Protein 3B0Z (pdb70)

Sequence (125 aa):
DEFKESEGDPHVKGKIRQMQRAAAQRRMMEDVPKADVIVTNPTHYSVALQYDENKMSAPKVVAKGAGLIALRIREIGAEHRVPTLEAPPLARALYRHAEIGQQIPGQLYAAVAEVLAWVWQLKRW

Structure (mmCIF, N/CA/C/O backbone):
data_3B0Z
#
_entry.id   3B0Z
#
_cell.length_a   49.102
_cell.length_b   49.102
_cell.length_c   143.045
_cell.angle_alpha   90.00
_cell.angle_beta   90.00
_cell.angle_gamma   90.00
#
_symmetry.space_group_name_H-M   'P 42 21 2'
#
loop_
_entity.id
_entity.type
_entity.pdbx_description
1 polymer 'Flagellar biosynthetic protein flhB'
2 polymer 'Flagellar biosynthetic protein flhB'
3 non-polymer 'ZINC ION'
4 non-polymer 'SODIUM ION'
5 water water
#
loop_
_atom_site.group_PDB
_atom_site.id
_atom_site.type_symbol
_atom_site.label_atom_id
_atom_site.label_alt_id
_atom_site.label_comp_id
_atom_site.label_asym_id
_atom_site.label_entity_id
_atom_site.label_seq_id
_atom_site.pdbx_PDB_ins_code
_atom_site.Cartn_x
_atom_site.Cartn_y
_atom_site.Cartn_z
_atom_site.occupancy
_atom_site.B_iso_or_equiv
_atom_site.auth_seq_id
_atom_site.auth_comp_id
_atom_site.auth_asym_id
_atom_site.auth_atom_id
_atom_site.pdbx_PDB_model_num
ATOM 1 N N . ASP A 1 12 ? 27.875 -35.265 38.680 1.00 126.82 229 ASP A N 1
ATOM 2 C CA . ASP A 1 12 ? 29.207 -34.634 38.918 1.00 124.79 229 ASP A CA 1
ATOM 3 C C . ASP A 1 12 ? 29.101 -33.171 39.410 1.00 119.36 229 ASP A C 1
ATOM 4 O O . ASP A 1 12 ? 28.360 -32.351 38.841 1.00 116.58 229 ASP A O 1
ATOM 9 N N . GLU A 1 13 ? 29.855 -32.859 40.467 1.00 118.06 230 GLU A N 1
ATOM 10 C CA . GLU A 1 13 ? 30.042 -31.477 40.915 1.00 113.33 230 GLU A CA 1
ATOM 11 C C . GLU A 1 13 ? 30.914 -30.645 39.952 1.00 111.89 230 GLU A C 1
ATOM 12 O O . GLU A 1 13 ? 30.848 -29.407 39.980 1.00 107.73 230 GLU A O 1
ATOM 18 N N . PHE A 1 14 ? 31.708 -31.295 39.090 1.00 115.54 231 PHE A N 1
ATOM 19 C CA . PHE A 1 14 ? 32.438 -30.526 38.070 1.00 114.87 231 PHE A CA 1
ATOM 20 C C . PHE A 1 14 ? 31.508 -29.680 37.176 1.00 112.28 231 PHE A C 1
ATOM 21 O O . PHE A 1 14 ? 31.802 -28.513 36.923 1.00 108.63 231 PHE A O 1
ATOM 29 N N . LYS A 1 15 ? 30.392 -30.260 36.719 1.00 114.64 232 LYS A N 1
ATOM 30 C CA . LYS A 1 15 ? 29.409 -29.526 35.894 1.00 113.40 232 LYS A CA 1
ATOM 31 C C . LYS A 1 15 ? 28.763 -28.329 36.616 1.00 109.78 232 LYS A C 1
ATOM 32 O O . LYS A 1 15 ? 28.690 -27.238 36.031 1.00 106.97 232 LYS A O 1
ATOM 38 N N . GLU A 1 16 ? 28.319 -28.545 37.869 1.00 110.17 233 GLU A N 1
ATOM 39 C CA . GLU A 1 16 ? 27.728 -27.514 38.772 1.00 107.88 233 GLU A CA 1
ATOM 40 C C . GLU A 1 16 ? 28.644 -26.257 38.891 1.00 105.48 233 GLU A C 1
ATOM 41 O O . GLU A 1 16 ? 28.219 -25.115 38.623 1.00 102.95 233 GLU A O 1
ATOM 47 N N . SER A 1 17 ? 29.904 -26.477 39.264 1.00 106.99 234 SER A N 1
ATOM 48 C CA . SER A 1 17 ? 30.927 -25.410 39.277 1.00 105.74 234 SER A CA 1
ATOM 49 C C . SER A 1 17 ? 31.209 -24.778 37.892 1.00 104.81 234 SER A C 1
ATOM 50 O O . SER A 1 17 ? 31.381 -23.555 37.782 1.00 101.95 234 SER A O 1
ATOM 53 N N . GLU A 1 18 ? 31.268 -25.619 36.854 1.00 107.81 235 GLU A N 1
ATOM 54 C CA . GLU A 1 18 ? 31.417 -25.170 35.463 1.00 108.22 235 GLU A CA 1
ATOM 55 C C . GLU A 1 18 ? 30.256 -24.280 34.992 1.00 106.20 235 GLU A C 1
ATOM 56 O O . GLU A 1 18 ? 30.470 -23.288 34.274 1.00 104.63 235 GLU A O 1
ATOM 62 N N . GLY A 1 19 ? 29.042 -24.648 35.391 1.00 107.02 236 GLY A N 1
ATOM 63 C CA . GLY A 1 19 ? 27.834 -23.937 34.986 1.00 106.42 236 GLY A CA 1
ATOM 64 C C . GLY A 1 19 ? 27.499 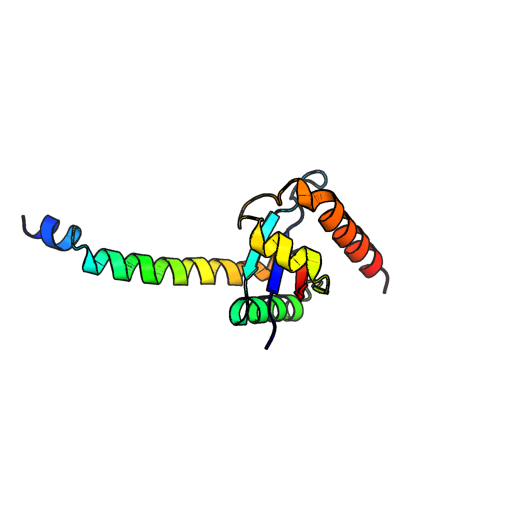-22.648 35.728 1.00 103.70 236 GLY A C 1
ATOM 65 O O . GLY A 1 19 ? 26.589 -21.924 35.303 1.00 103.77 236 GLY A O 1
ATOM 66 N N . ASP A 1 20 ? 28.250 -22.327 36.771 1.00 101.92 237 ASP A N 1
ATOM 67 C CA . ASP A 1 20 ? 27.848 -21.277 37.687 1.00 99.71 237 ASP A CA 1
ATOM 68 C C . ASP A 1 20 ? 27.591 -19.979 36.969 1.00 97.85 237 ASP A C 1
ATOM 69 O O . ASP A 1 20 ? 28.482 -19.365 36.438 1.00 96.20 237 ASP A O 1
ATOM 74 N N . PRO A 1 21 ? 26.371 -19.498 37.061 1.00 98.36 238 PRO A N 1
ATOM 75 C CA . PRO A 1 21 ? 26.005 -18.291 36.302 1.00 97.37 238 PRO A CA 1
ATOM 76 C C . PRO A 1 21 ? 26.770 -17.089 36.824 1.00 95.56 238 PRO A C 1
ATOM 77 O O . PRO A 1 21 ? 27.059 -16.151 36.067 1.00 94.08 238 PRO A O 1
ATOM 81 N N . HIS A 1 22 ? 27.107 -17.159 38.113 1.00 95.73 239 HIS A N 1
ATOM 82 C CA . HIS A 1 22 ? 27.737 -16.080 38.841 1.00 94.66 239 HIS A CA 1
ATOM 83 C C . HIS A 1 22 ? 29.197 -15.969 38.443 1.00 94.02 239 HIS A C 1
ATOM 84 O O . HIS A 1 22 ? 29.693 -14.848 38.254 1.00 92.44 239 HIS A O 1
ATOM 91 N N . VAL A 1 23 ? 29.883 -17.118 38.341 1.00 95.48 240 VAL A N 1
ATOM 92 C CA . VAL A 1 23 ? 31.295 -17.147 37.901 1.00 95.69 240 VAL A CA 1
ATOM 93 C C . VAL A 1 23 ? 31.353 -16.716 36.453 1.00 94.75 240 VAL A C 1
ATOM 94 O O . VAL A 1 23 ? 32.265 -15.997 36.060 1.00 93.78 240 VAL A O 1
ATOM 98 N N . LYS A 1 24 ? 30.350 -17.120 35.685 1.00 95.77 241 LYS A N 1
ATOM 99 C CA . LYS A 1 24 ? 30.271 -16.751 34.282 1.00 96.26 241 LYS A CA 1
ATOM 100 C C . 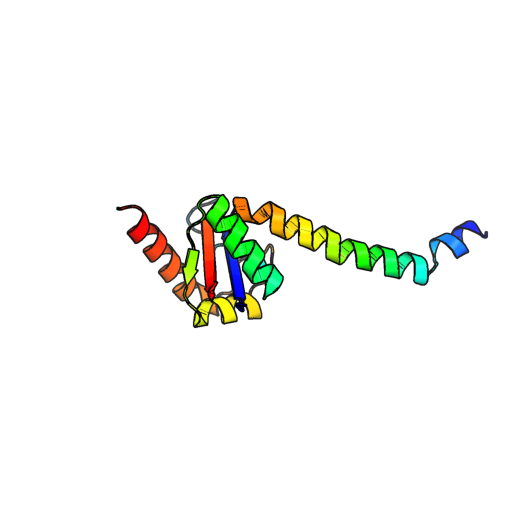LYS A 1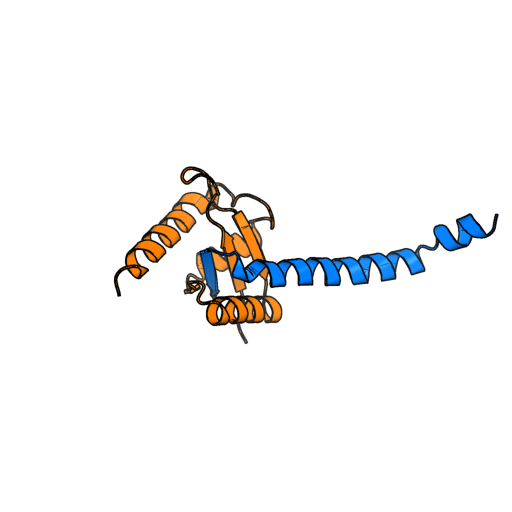 24 ? 30.021 -15.237 34.016 1.00 95.39 241 LYS A C 1
ATOM 101 O O . LYS A 1 24 ? 30.636 -14.637 33.103 1.00 93.97 241 LYS A O 1
ATOM 107 N N . GLY A 1 25 ? 29.187 -14.618 34.857 1.00 96.07 242 GLY A N 1
ATOM 108 C CA . GLY A 1 25 ? 28.926 -13.155 34.812 1.00 95.79 242 GLY A CA 1
ATOM 109 C C . GLY A 1 25 ? 30.081 -12.214 35.172 1.00 94.68 242 GLY A C 1
ATOM 110 O O . GL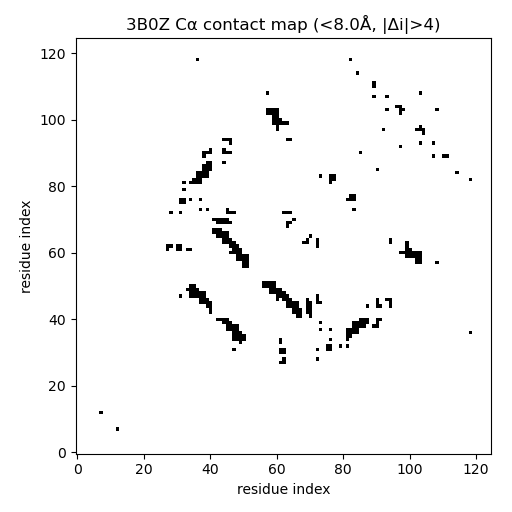Y A 1 25 ? 30.203 -11.142 34.574 1.00 93.86 242 GLY A O 1
ATOM 111 N N . LYS A 1 26 ? 30.889 -12.585 36.173 1.00 94.94 243 LYS A N 1
ATOM 112 C CA . LYS A 1 26 ? 32.128 -11.866 36.469 1.00 94.76 243 LYS A CA 1
ATOM 113 C C . LYS A 1 26 ? 33.017 -12.042 35.256 1.00 93.13 243 LYS A C 1
ATOM 114 O O . LYS A 1 26 ? 33.567 -11.076 34.760 1.00 91.14 243 LYS A O 1
ATOM 120 N N . ILE A 1 27 ? 33.105 -13.284 34.775 1.00 94.05 244 ILE A N 1
ATOM 121 C CA . ILE A 1 27 ? 34.029 -13.638 33.713 1.00 94.43 244 ILE A CA 1
ATOM 122 C C . ILE A 1 27 ? 33.818 -12.787 32.461 1.00 94.10 244 ILE A C 1
ATOM 123 O O . ILE A 1 27 ? 34.797 -12.237 31.937 1.00 93.77 244 ILE A O 1
ATOM 128 N N . ARG A 1 28 ? 32.567 -12.646 32.008 1.00 94.99 245 ARG A N 1
ATOM 129 C CA . ARG A 1 28 ? 32.282 -11.798 30.840 1.00 95.06 245 ARG A CA 1
ATOM 130 C C . ARG A 1 28 ? 32.217 -10.258 31.149 1.00 94.24 245 ARG A C 1
ATOM 131 O O . ARG A 1 28 ? 32.379 -9.451 30.210 1.00 93.52 245 ARG A O 1
ATOM 139 N N . GLN A 1 29 ? 32.020 -9.866 32.430 1.00 94.32 246 GLN A N 1
ATOM 140 C CA . GLN A 1 29 ? 32.313 -8.480 32.929 1.00 94.10 246 GLN A CA 1
ATOM 141 C C . GLN A 1 29 ? 33.780 -8.034 32.627 1.00 93.47 246 GLN A C 1
ATOM 142 O O . GLN A 1 29 ? 34.040 -6.967 32.026 1.00 92.70 246 GLN A O 1
ATOM 148 N N . MET A 1 30 ? 34.717 -8.868 33.085 1.00 93.46 247 MET A N 1
ATOM 149 C CA . MET A 1 30 ? 36.140 -8.748 32.791 1.00 93.16 247 MET A CA 1
ATOM 150 C C . MET A 1 30 ? 36.492 -8.822 31.291 1.00 91.91 247 MET A C 1
ATOM 151 O O . MET A 1 30 ? 37.543 -8.331 30.897 1.00 91.10 247 MET A O 1
ATOM 156 N N . GLN A 1 31 ? 35.641 -9.461 30.477 1.00 91.67 248 GLN A N 1
ATOM 157 C CA . GLN A 1 31 ? 35.876 -9.522 29.017 1.00 91.26 248 GLN A CA 1
ATOM 158 C C . GLN A 1 31 ? 35.558 -8.195 28.349 1.00 88.43 248 GLN A C 1
ATOM 159 O O . GLN A 1 31 ? 36.409 -7.651 27.661 1.00 88.10 248 GLN A O 1
ATOM 165 N N . ARG A 1 32 ? 34.360 -7.661 28.573 1.00 86.88 249 ARG A N 1
ATOM 166 C CA . ARG A 1 32 ? 34.058 -6.281 28.154 1.00 84.41 249 ARG A CA 1
ATOM 167 C C . ARG A 1 32 ? 35.268 -5.345 28.463 1.00 80.77 249 ARG A C 1
ATOM 168 O O . ARG A 1 32 ? 35.662 -4.521 27.627 1.00 79.81 249 ARG A O 1
ATOM 176 N N . ALA A 1 33 ? 35.836 -5.469 29.653 1.00 77.86 250 ALA A N 1
ATOM 177 C CA . ALA A 1 33 ? 36.931 -4.582 30.066 1.00 75.15 250 ALA A CA 1
ATOM 178 C C . ALA A 1 33 ? 38.177 -4.900 29.254 1.00 73.11 250 ALA A C 1
ATOM 179 O O . ALA A 1 33 ? 38.846 -4.010 28.773 1.00 71.21 250 ALA A O 1
ATOM 181 N N . ALA A 1 34 ? 38.419 -6.191 29.073 1.00 72.65 251 ALA A N 1
ATOM 182 C CA . ALA A 1 34 ? 39.556 -6.680 28.352 1.00 72.71 251 ALA A CA 1
ATOM 183 C C . ALA A 1 34 ? 39.473 -6.368 26.876 1.00 71.82 251 ALA A C 1
ATOM 184 O O . ALA A 1 34 ? 40.505 -6.027 26.269 1.00 72.84 251 ALA A O 1
ATOM 186 N N . ALA A 1 35 ? 38.297 -6.488 26.270 1.00 70.11 252 ALA A N 1
ATOM 187 C CA . ALA A 1 35 ? 38.215 -6.223 24.825 1.00 69.33 252 ALA A CA 1
ATOM 188 C C . ALA A 1 35 ? 38.243 -4.712 24.642 1.00 67.56 252 ALA A C 1
ATOM 189 O O . ALA A 1 35 ? 38.723 -4.203 23.630 1.00 66.17 252 ALA A O 1
ATOM 191 N N . GLN A 1 36 ? 37.806 -3.987 25.659 1.00 65.92 253 GLN A N 1
ATOM 192 C CA . GLN A 1 36 ? 37.875 -2.575 25.522 1.00 65.66 253 GLN A CA 1
ATOM 193 C C . GLN A 1 36 ? 39.338 -2.121 25.471 1.00 66.15 253 GLN A C 1
ATOM 194 O O . GLN A 1 36 ? 39.700 -1.141 24.760 1.00 65.94 253 GLN A O 1
ATOM 200 N N . ARG A 1 37 ? 40.174 -2.816 26.258 1.00 65.22 254 ARG A N 1
ATOM 201 C CA . ARG A 1 37 ? 41.536 -2.427 26.409 1.00 64.66 254 ARG A CA 1
ATOM 202 C C . ARG A 1 37 ? 42.271 -2.764 25.119 1.00 62.57 254 ARG A C 1
ATOM 203 O O . ARG A 1 37 ? 43.083 -1.972 24.665 1.00 62.01 254 ARG A O 1
ATOM 211 N N . ARG A 1 38 ? 41.962 -3.925 24.552 1.00 61.10 255 ARG A N 1
ATOM 212 C CA . ARG A 1 38 ? 42.412 -4.301 23.240 1.00 61.25 255 ARG A CA 1
ATOM 213 C C . ARG A 1 38 ? 42.023 -3.233 22.204 1.00 59.05 255 ARG A C 1
ATOM 214 O O . ARG A 1 38 ? 42.802 -2.946 21.307 1.00 58.87 255 ARG A O 1
ATOM 222 N N . MET A 1 39 ? 40.845 -2.615 22.341 1.00 56.47 256 MET A N 1
ATOM 223 C CA . MET A 1 39 ? 40.479 -1.498 21.487 1.00 54.54 256 MET A CA 1
ATOM 224 C C . MET A 1 39 ? 41.433 -0.309 21.582 1.00 54.47 256 MET A C 1
ATOM 225 O O . MET A 1 39 ? 41.819 0.261 20.543 1.00 54.34 256 MET A O 1
ATOM 230 N N . MET A 1 40 ? 41.776 0.087 22.803 1.00 52.62 257 MET A N 1
ATOM 231 C CA . MET A 1 40 ? 42.567 1.247 23.029 1.00 53.40 257 MET A CA 1
ATOM 232 C C . MET A 1 40 ? 44.018 1.016 22.507 1.00 53.39 257 MET A C 1
ATOM 233 O O . MET A 1 40 ? 44.662 1.960 22.043 1.00 52.28 257 MET A O 1
ATOM 238 N N . GLU A 1 41 ? 44.541 -0.209 22.685 1.00 52.70 258 GLU A N 1
ATOM 239 C CA . GLU A 1 41 ? 45.859 -0.593 22.204 1.00 53.00 258 GLU A CA 1
ATOM 240 C C . GLU A 1 41 ? 45.889 -0.657 20.673 1.00 52.32 258 GLU A C 1
ATOM 241 O O . GLU A 1 41 ? 46.930 -0.610 20.114 1.00 55.19 258 GLU A O 1
ATOM 247 N N . ASP A 1 42 ? 44.752 -0.682 20.008 1.00 51.02 259 ASP A N 1
ATOM 248 C CA . ASP A 1 42 ? 44.795 -0.567 18.570 1.00 50.71 259 ASP A CA 1
ATOM 249 C C . ASP A 1 42 ? 44.781 0.886 18.068 1.00 48.94 259 ASP A C 1
ATOM 250 O O . ASP A 1 42 ? 45.042 1.117 16.911 1.00 49.91 259 ASP A O 1
ATOM 255 N N . VAL A 1 43 ? 44.501 1.867 18.919 1.00 47.08 260 VAL A N 1
ATOM 256 C CA . VAL A 1 43 ? 44.515 3.264 18.459 1.00 46.17 260 VAL A CA 1
ATOM 257 C C . VAL A 1 43 ? 45.768 3.648 17.669 1.00 47.44 260 VAL A C 1
ATOM 258 O O . VAL A 1 43 ? 45.673 4.370 16.679 1.00 47.65 260 VAL A O 1
ATOM 262 N N . PRO A 1 44 ? 46.972 3.186 18.081 1.00 48.41 261 PRO A N 1
ATOM 263 C CA . PRO A 1 44 ? 48.140 3.626 17.280 1.00 49.88 261 PRO A CA 1
ATOM 264 C C . PRO A 1 44 ? 48.086 3.183 15.818 1.00 51.72 261 PRO A C 1
ATOM 265 O O . PRO A 1 44 ? 48.902 3.608 15.003 1.00 54.00 261 PRO A O 1
ATOM 269 N N . LYS A 1 45 ? 47.150 2.308 15.475 1.00 51.48 262 LYS A N 1
ATOM 270 C CA . LYS A 1 45 ? 47.117 1.763 14.123 1.00 51.74 262 LYS A CA 1
ATOM 271 C C . LYS A 1 45 ? 46.283 2.669 13.286 1.00 50.00 262 LYS A C 1
ATOM 272 O O . LYS A 1 45 ? 46.184 2.495 12.081 1.00 49.11 262 LYS A O 1
ATOM 278 N N . ALA A 1 46 ? 45.637 3.624 13.931 1.00 48.64 263 ALA A N 1
ATOM 279 C CA . ALA A 1 46 ? 44.670 4.438 13.209 1.00 49.24 263 ALA A CA 1
ATOM 280 C C . ALA A 1 46 ? 45.408 5.394 12.248 1.00 49.37 263 ALA A C 1
ATOM 281 O O . ALA A 1 46 ? 46.545 5.701 12.465 1.00 49.83 263 ALA A O 1
ATOM 283 N N . ASP A 1 47 ? 44.730 5.880 11.219 1.00 51.06 264 ASP A N 1
ATOM 284 C CA . ASP A 1 47 ? 45.239 6.949 10.380 1.00 51.99 264 ASP A CA 1
ATOM 285 C C . ASP A 1 47 ? 44.609 8.314 10.676 1.00 52.51 264 ASP A C 1
ATOM 286 O O . ASP A 1 47 ? 45.148 9.333 10.287 1.00 52.76 264 ASP A O 1
ATOM 291 N N . VAL A 1 48 ? 43.416 8.351 11.265 1.00 52.96 265 VAL A N 1
ATOM 292 C CA . VAL A 1 48 ? 42.867 9.635 11.645 1.00 53.17 265 VAL A CA 1
ATOM 293 C C . VAL A 1 48 ? 41.890 9.428 12.809 1.00 54.16 265 VAL A C 1
ATOM 294 O O . VAL A 1 48 ? 41.250 8.370 12.921 1.00 55.29 265 VAL A O 1
ATOM 298 N N . ILE A 1 49 ? 41.835 10.417 13.696 1.00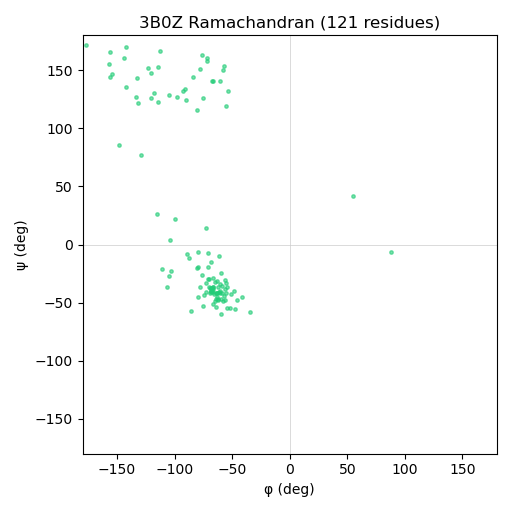 54.18 266 ILE A N 1
ATOM 299 C CA . ILE A 1 49 ? 40.931 10.424 14.807 1.00 54.63 266 ILE A CA 1
ATOM 300 C C . ILE A 1 49 ? 39.940 11.575 14.599 1.00 57.63 266 ILE A C 1
ATOM 301 O O . ILE A 1 49 ? 40.384 12.740 14.397 1.00 59.23 266 ILE A O 1
ATOM 306 N N . VAL A 1 50 ? 38.641 11.232 14.570 1.00 57.98 267 VAL A N 1
ATOM 307 C CA . VAL A 1 50 ? 37.562 12.179 14.465 1.00 61.13 267 VAL A CA 1
ATOM 308 C C . VAL A 1 50 ? 36.942 12.494 15.834 1.00 63.96 267 VAL A C 1
ATOM 309 O O . VAL A 1 50 ? 36.573 11.591 16.600 1.00 63.07 267 VAL A O 1
ATOM 313 N N . THR A 1 51 ? 36.859 13.780 16.161 1.00 68.01 268 THR A N 1
ATOM 314 C CA . THR A 1 51 ? 36.435 14.198 17.499 1.00 72.64 268 THR A CA 1
ATOM 315 C C . THR A 1 51 ? 35.551 15.422 17.609 1.00 77.74 268 THR A C 1
ATOM 316 O O . THR A 1 51 ? 35.317 16.185 16.628 1.00 79.25 268 THR A O 1
ATOM 320 N N . ASN A 1 52 ? 35.090 15.518 18.865 1.00 80.83 269 ASN A N 1
ATOM 321 C CA . ASN A 1 52 ? 34.524 16.650 19.632 1.00 86.46 269 ASN A CA 1
ATOM 322 C C . ASN A 1 52 ? 33.041 16.516 19.830 1.00 90.28 269 ASN A C 1
ATOM 323 O O . ASN A 1 52 ? 32.551 16.014 20.873 1.00 91.52 269 ASN A O 1
ATOM 329 N N . PRO B 2 1 ? 34.524 17.487 30.739 1.00 110.92 270 PRO B N 1
ATOM 330 C CA . PRO B 2 1 ? 35.680 16.983 30.036 1.00 105.60 270 PRO B CA 1
ATOM 331 C C . PRO B 2 1 ? 35.383 17.164 28.577 1.00 103.35 270 PRO B C 1
ATOM 332 O O . PRO B 2 1 ? 35.262 18.301 28.163 1.00 105.51 270 PRO B O 1
ATOM 336 N N . THR B 2 2 ? 35.281 16.089 27.807 1.00 98.46 271 THR B N 1
ATOM 337 C CA . THR B 2 2 ? 34.846 16.201 26.423 1.00 96.44 271 THR B CA 1
ATOM 338 C C . THR B 2 2 ? 34.260 14.899 25.887 1.00 93.46 271 THR B C 1
ATOM 339 O O . THR B 2 2 ? 34.559 13.834 26.376 1.00 92.31 271 THR B O 1
ATOM 343 N N . HIS B 2 3 ? 33.407 15.004 24.885 1.00 92.40 272 HIS B N 1
ATOM 344 C CA . HIS B 2 3 ? 32.441 13.973 24.549 1.00 90.52 272 HIS B CA 1
ATOM 345 C C . HIS B 2 3 ? 32.728 12.772 23.650 1.00 84.55 272 HIS B C 1
ATOM 346 O O . HIS B 2 3 ? 32.484 11.648 24.044 1.00 83.27 272 HIS B O 1
ATOM 353 N N . TYR B 2 4 ? 33.153 12.993 22.417 1.00 80.61 273 TYR B N 1
ATOM 354 C CA . TYR B 2 4 ? 33.238 11.840 21.473 1.00 77.03 273 TYR B CA 1
ATOM 355 C C . TYR B 2 4 ? 34.535 11.709 20.676 1.00 72.89 273 TYR B C 1
ATOM 356 O O . TYR B 2 4 ? 35.100 12.713 20.240 1.00 73.41 273 TYR B O 1
ATOM 365 N N . SER B 2 5 ? 34.992 10.473 20.456 1.00 69.67 274 SER B N 1
ATOM 366 C CA . SER B 2 5 ? 36.171 10.223 19.605 1.00 65.36 274 SER B CA 1
ATOM 367 C C . SER B 2 5 ? 36.049 8.973 18.754 1.00 62.79 274 SER B C 1
ATOM 368 O O . SER B 2 5 ? 35.622 7.925 19.246 1.00 62.49 274 SER B O 1
ATOM 371 N N . VAL B 2 6 ? 36.424 9.082 17.474 1.00 59.66 275 VAL B N 1
ATOM 372 C CA . VAL B 2 6 ? 36.426 7.911 16.634 1.00 56.51 275 VAL B CA 1
ATOM 373 C C . VAL B 2 6 ? 37.685 7.785 15.830 1.00 53.52 275 VAL B C 1
ATOM 374 O O . VAL B 2 6 ? 38.034 8.680 15.090 1.00 52.36 275 VAL B O 1
ATOM 378 N N . ALA B 2 7 ? 38.315 6.624 15.942 1.00 51.69 276 ALA B N 1
ATOM 379 C CA . ALA B 2 7 ? 39.601 6.345 15.268 1.00 49.15 276 ALA B CA 1
ATOM 380 C C . ALA B 2 7 ? 39.341 5.437 14.084 1.00 47.83 276 ALA B C 1
ATOM 381 O O . ALA B 2 7 ? 38.713 4.372 14.266 1.00 47.64 276 ALA B O 1
ATOM 383 N N . LEU B 2 8 ? 39.843 5.835 12.912 1.00 46.16 277 LEU B N 1
ATOM 384 C CA . LEU B 2 8 ? 39.630 5.108 11.673 1.00 47.48 277 LEU B CA 1
ATOM 385 C C . LEU B 2 8 ? 40.922 4.690 11.073 1.00 48.82 277 LEU B C 1
ATOM 386 O O . LEU B 2 8 ? 41.947 5.413 11.166 1.00 49.85 277 LEU B O 1
ATOM 391 N N . GLN B 2 9 ? 40.871 3.553 10.408 1.00 50.13 278 GLN B N 1
ATOM 392 C CA . GLN B 2 9 ? 41.992 3.025 9.674 1.00 52.25 278 GLN B CA 1
ATOM 393 C C . GLN B 2 9 ? 41.564 2.877 8.202 1.00 55.01 278 GLN B C 1
ATOM 394 O O . GLN B 2 9 ? 40.527 2.271 7.910 1.00 54.48 278 GLN B O 1
ATOM 400 N N . TYR B 2 10 ? 42.340 3.466 7.281 1.00 58.50 279 TYR B N 1
ATOM 401 C CA . TYR B 2 10 ? 41.972 3.523 5.843 1.00 61.87 279 TYR B CA 1
ATOM 402 C C . TYR B 2 10 ? 42.296 2.177 5.304 1.00 64.84 279 TYR B C 1
ATOM 403 O O . TYR B 2 10 ? 43.146 1.500 5.882 1.00 66.01 279 TYR B O 1
ATOM 412 N N . ASP B 2 11 ? 41.581 1.724 4.277 1.00 68.75 280 ASP B N 1
ATOM 413 C CA . ASP B 2 11 ? 41.741 0.305 3.919 1.00 72.84 280 ASP B CA 1
ATOM 414 C C . ASP B 2 11 ? 43.133 -0.092 3.357 1.00 74.99 280 ASP B C 1
ATOM 415 O O . ASP B 2 11 ? 43.762 0.654 2.629 1.00 74.58 280 ASP B O 1
ATOM 420 N N . GLU B 2 12 ? 43.572 -1.271 3.793 1.00 78.05 281 GLU B N 1
ATOM 421 C CA . GLU B 2 12 ? 44.715 -2.011 3.256 1.00 82.97 281 GLU B CA 1
ATOM 422 C C . GLU B 2 12 ? 44.894 -1.843 1.699 1.00 85.51 281 GLU B C 1
ATOM 423 O O . GLU B 2 12 ? 45.929 -1.344 1.247 1.00 86.59 281 GLU B O 1
ATOM 429 N N . ASN B 2 13 ? 43.895 -2.183 0.880 1.00 86.63 282 ASN B N 1
ATOM 430 C CA . ASN B 2 13 ? 43.923 -1.662 -0.482 1.00 88.55 282 ASN B CA 1
ATOM 431 C C . ASN B 2 13 ? 43.327 -0.271 -0.466 1.00 85.45 282 ASN B C 1
ATOM 432 O O . ASN B 2 13 ? 42.379 0.023 0.286 1.00 84.09 282 ASN B O 1
ATOM 437 N N . LYS B 2 14 ? 43.894 0.586 -1.306 1.00 85.53 283 LYS B N 1
ATOM 438 C CA . LYS B 2 14 ? 43.589 2.020 -1.310 1.00 81.71 283 LYS B CA 1
ATOM 439 C C . LYS B 2 14 ? 42.181 2.369 -1.834 1.00 80.34 283 LYS B C 1
ATOM 440 O O . LYS B 2 14 ? 41.748 3.509 -1.711 1.00 80.16 283 LYS B O 1
ATOM 446 N N . MET B 2 15 ? 41.440 1.400 -2.360 1.00 79.46 284 MET B N 1
ATOM 447 C CA . MET B 2 15 ? 40.185 1.764 -2.949 1.00 77.99 284 MET B CA 1
ATOM 448 C C . MET B 2 15 ? 38.959 1.169 -2.222 1.00 76.33 284 MET B C 1
ATOM 449 O O . MET B 2 15 ? 37.897 1.006 -2.832 1.00 78.17 284 MET B O 1
ATOM 454 N N . SER B 2 16 ? 39.080 0.867 -0.918 1.00 72.76 285 SER B N 1
ATOM 455 C CA . SER B 2 16 ? 37.896 0.428 -0.093 1.00 69.96 285 SER B CA 1
ATOM 456 C C . SER B 2 16 ? 37.645 1.308 1.142 1.00 64.68 285 SER B C 1
ATOM 457 O O . SER B 2 16 ? 38.578 1.884 1.700 1.00 61.94 285 SER B O 1
ATOM 460 N N . ALA B 2 17 ? 36.394 1.393 1.589 1.00 62.50 286 ALA B N 1
ATOM 461 C CA . ALA B 2 17 ? 36.059 2.308 2.698 1.00 58.80 286 ALA B CA 1
ATOM 462 C C . ALA B 2 17 ? 36.869 2.042 4.024 1.00 56.13 286 ALA B C 1
ATOM 463 O O . ALA B 2 17 ? 37.369 0.941 4.265 1.00 56.57 286 ALA B O 1
ATOM 465 N N . PRO B 2 18 ? 37.111 3.077 4.825 1.00 53.70 287 PRO B N 1
ATOM 466 C CA . PRO B 2 18 ? 37.936 2.835 6.013 1.00 52.16 287 PRO B CA 1
ATOM 467 C C . PRO B 2 18 ? 37.174 2.118 7.105 1.00 52.98 287 PRO B C 1
ATOM 468 O O . PRO B 2 18 ? 35.963 2.119 7.055 1.00 54.57 287 PRO B O 1
ATOM 472 N N . LYS B 2 19 ? 37.865 1.538 8.087 1.00 52.28 288 LYS B N 1
ATOM 473 C CA . LYS B 2 19 ? 37.217 0.931 9.227 1.00 53.66 288 LYS B CA 1
ATOM 474 C C . LYS B 2 19 ? 37.497 1.620 10.528 1.00 52.25 288 LYS B C 1
ATOM 475 O O . LYS B 2 19 ? 38.513 2.246 10.696 1.00 51.31 288 LYS B O 1
ATOM 481 N N . VAL B 2 20 ? 36.555 1.509 11.461 1.00 54.39 289 VAL B N 1
ATOM 482 C CA . VAL B 2 20 ? 36.739 1.908 12.893 1.00 53.10 289 VAL B CA 1
ATOM 483 C C . VAL B 2 20 ? 37.576 0.898 13.628 1.00 53.59 289 VAL B C 1
ATOM 484 O O . VAL B 2 20 ? 37.238 -0.280 13.648 1.00 54.95 289 VAL B O 1
ATOM 488 N N . VAL B 2 21 ? 38.651 1.370 14.263 1.00 53.02 290 VAL B N 1
ATOM 489 C CA . VAL B 2 21 ? 39.538 0.540 15.044 1.00 52.51 290 VAL B CA 1
ATOM 490 C C . VAL B 2 21 ? 39.222 0.836 16.506 1.00 53.00 290 VAL B C 1
ATOM 491 O O . VAL B 2 21 ? 39.385 -0.027 17.427 1.00 53.15 290 VAL B O 1
ATOM 495 N N . ALA B 2 22 ? 38.727 2.050 16.732 1.00 52.90 291 ALA B N 1
ATOM 496 C CA . ALA B 2 22 ? 38.312 2.471 18.100 1.00 55.20 291 ALA B CA 1
ATOM 497 C C . ALA B 2 22 ? 37.280 3.610 18.065 1.00 56.29 291 ALA B C 1
ATOM 498 O O . ALA B 2 22 ? 37.349 4.496 17.184 1.00 56.17 291 ALA B O 1
ATOM 500 N N . LYS B 2 23 ? 36.340 3.571 19.006 1.00 58.61 292 LYS B N 1
ATOM 501 C CA . LYS B 2 23 ? 35.458 4.704 19.324 1.00 60.43 292 LYS B CA 1
ATOM 502 C C . LYS B 2 23 ? 35.149 4.775 20.825 1.00 64.18 292 LYS B C 1
ATOM 503 O O . LYS B 2 23 ? 35.313 3.763 21.530 1.00 65.67 292 LYS B O 1
ATOM 509 N N . GLY B 2 24 ? 34.713 5.955 21.302 1.00 65.51 293 GLY B N 1
ATOM 510 C CA . GLY B 2 24 ? 34.311 6.140 22.688 1.00 68.57 293 GLY B CA 1
ATOM 511 C C . GLY B 2 24 ? 33.761 7.514 23.084 1.00 71.37 293 GLY B C 1
ATOM 512 O O . GLY B 2 24 ? 33.850 8.505 22.339 1.00 69.24 293 GLY B O 1
ATOM 513 N N . ALA B 2 25 ? 33.251 7.579 24.302 1.00 75.60 294 ALA B N 1
ATOM 514 C CA . ALA B 2 25 ? 33.118 8.814 25.029 1.00 79.06 294 ALA B CA 1
ATOM 515 C C . ALA B 2 25 ? 33.103 8.320 26.402 1.00 82.70 294 ALA B C 1
ATOM 516 O O . ALA B 2 25 ? 32.862 7.160 26.588 1.00 84.28 294 ALA B O 1
ATOM 518 N N . GLY B 2 26 ? 33.276 9.187 27.380 1.00 86.23 295 GLY B N 1
ATOM 519 C CA . GLY B 2 26 ? 33.888 10.483 27.182 1.00 85.59 295 GLY B CA 1
ATOM 520 C C . GLY B 2 26 ? 35.272 10.418 27.797 1.00 84.42 295 GLY B C 1
ATOM 521 O O . GLY B 2 26 ? 36.193 10.977 27.274 1.00 82.23 295 GLY B O 1
ATOM 522 N N . LEU B 2 27 ? 35.418 9.722 28.904 1.00 85.62 296 LEU B N 1
ATOM 523 C CA . LEU B 2 27 ? 36.766 9.354 29.380 1.00 84.20 296 LEU B CA 1
ATOM 524 C C . LEU B 2 27 ? 37.493 8.544 28.310 1.00 79.30 296 LEU B C 1
ATOM 525 O O . LEU B 2 27 ? 38.652 8.828 27.975 1.00 77.58 296 LEU B O 1
ATOM 530 N N . ILE B 2 28 ? 36.807 7.541 27.779 1.00 76.66 297 ILE B N 1
ATOM 531 C CA . ILE B 2 28 ? 37.348 6.729 26.718 1.00 72.29 297 ILE B CA 1
ATOM 532 C C . ILE B 2 28 ? 37.650 7.600 25.520 1.00 69.17 297 ILE B C 1
ATOM 533 O O . ILE B 2 28 ? 38.715 7.434 24.889 1.00 67.66 297 ILE B O 1
ATOM 538 N N . ALA B 2 29 ? 36.742 8.538 25.213 1.00 68.57 298 ALA B N 1
ATOM 539 C CA . ALA B 2 29 ? 36.900 9.409 24.048 1.00 65.99 298 ALA B CA 1
ATOM 540 C C . ALA B 2 29 ? 38.145 10.253 24.220 1.00 65.73 298 ALA B C 1
ATOM 541 O O . ALA B 2 29 ? 38.840 10.574 23.253 1.00 64.43 298 ALA B O 1
ATOM 543 N N . LEU B 2 30 ? 38.431 10.561 25.466 1.00 67.26 299 LEU B N 1
ATOM 544 C CA . LEU B 2 30 ? 39.501 11.458 25.829 1.00 69.03 299 LEU B CA 1
ATOM 545 C C . LEU B 2 30 ? 40.823 10.735 25.740 1.00 67.11 299 LEU B C 1
ATOM 546 O O . LEU B 2 30 ? 41.842 11.315 25.384 1.00 66.16 299 LEU B O 1
ATOM 551 N N . ARG B 2 31 ? 40.771 9.466 26.108 1.00 66.85 300 ARG B N 1
ATOM 552 C CA . ARG B 2 31 ? 41.911 8.642 26.246 1.00 67.56 300 ARG B CA 1
ATOM 553 C C . ARG B 2 31 ? 42.314 8.150 24.816 1.00 64.61 300 ARG B C 1
ATOM 554 O O . ARG B 2 31 ? 43.447 7.834 24.557 1.00 64.95 300 ARG B O 1
ATOM 562 N N . ILE B 2 32 ? 41.404 8.184 23.859 1.00 63.61 301 ILE B N 1
ATOM 563 C CA . ILE B 2 32 ? 41.723 7.861 22.466 1.00 59.61 301 ILE B CA 1
ATOM 564 C C . ILE B 2 32 ? 42.383 9.055 21.820 1.00 60.38 301 ILE B C 1
ATOM 565 O O . ILE B 2 32 ? 43.359 8.918 21.104 1.00 58.82 301 ILE B O 1
ATOM 570 N N . ARG B 2 33 ? 41.819 10.236 22.048 1.00 63.45 302 ARG B N 1
ATOM 571 C CA . ARG B 2 33 ? 42.395 11.496 21.554 1.00 64.39 302 ARG B CA 1
ATOM 572 C C . ARG B 2 33 ? 43.818 11.632 22.062 1.00 65.33 302 ARG B C 1
ATOM 573 O O . ARG B 2 33 ? 44.717 12.103 21.329 1.00 66.94 302 ARG B O 1
ATOM 581 N N . GLU B 2 34 ? 44.035 11.211 23.305 1.00 66.11 303 GLU B N 1
ATOM 582 C CA . GLU B 2 34 ? 45.372 11.256 23.936 1.00 66.35 303 GLU B CA 1
ATOM 583 C C . GLU B 2 34 ? 46.416 10.327 23.304 1.00 63.93 303 GLU B C 1
ATOM 584 O O . GLU B 2 34 ? 47.542 10.756 23.013 1.00 65.31 303 GLU B O 1
ATOM 590 N N . ILE B 2 35 ? 46.065 9.057 23.138 1.00 61.29 304 ILE B N 1
ATOM 591 C CA . ILE B 2 35 ? 46.960 8.077 22.538 1.00 59.15 304 ILE B CA 1
ATOM 592 C C . ILE B 2 35 ? 47.263 8.493 21.103 1.00 58.27 304 ILE B C 1
ATOM 593 O O . ILE B 2 35 ? 48.425 8.558 20.685 1.00 59.16 304 ILE B O 1
ATOM 598 N N . GLY B 2 36 ? 46.223 8.835 20.361 1.00 57.23 305 GLY B N 1
ATOM 599 C CA . GLY B 2 36 ? 46.384 9.413 19.017 1.00 56.33 305 GLY B CA 1
ATOM 600 C C . GLY B 2 36 ? 47.398 10.539 18.981 1.00 59.00 305 GLY B C 1
ATOM 601 O O . GLY B 2 36 ? 48.360 10.456 18.246 1.00 60.60 305 GLY B O 1
ATOM 602 N N . ALA B 2 37 ? 47.235 11.567 19.804 1.00 60.70 306 ALA B N 1
ATOM 603 C CA . ALA B 2 37 ? 48.180 12.669 19.779 1.00 62.85 306 ALA B CA 1
ATOM 604 C C . ALA B 2 37 ? 49.562 12.190 20.172 1.00 64.12 306 ALA B C 1
ATOM 605 O O . ALA B 2 37 ? 50.546 12.530 19.510 1.00 64.57 306 ALA B O 1
ATOM 607 N N . GLU B 2 38 ? 49.631 11.390 21.224 1.00 64.45 307 GLU B N 1
ATOM 608 C CA . GLU B 2 38 ? 50.906 10.751 21.662 1.00 66.36 307 GLU B CA 1
ATOM 609 C C . GLU B 2 38 ? 51.613 10.035 20.494 1.00 64.65 307 GLU B C 1
ATOM 610 O O . GLU B 2 38 ? 52.790 10.154 20.312 1.00 66.91 307 GLU B O 1
ATOM 616 N N . HIS B 2 39 ? 50.870 9.323 19.661 1.00 61.87 308 HIS B N 1
ATOM 617 C CA . HIS B 2 39 ? 51.447 8.610 18.530 1.00 60.34 308 HIS B CA 1
ATOM 618 C C . HIS B 2 39 ? 51.274 9.386 17.210 1.00 60.52 308 HIS B C 1
ATOM 619 O O . HIS B 2 39 ? 51.277 8.806 16.123 1.00 58.66 308 HIS B O 1
ATOM 626 N N . ARG B 2 40 ? 51.070 10.699 17.316 1.00 62.73 309 ARG B N 1
ATOM 627 C CA . ARG B 2 40 ? 51.037 11.581 16.147 1.00 64.84 309 ARG B CA 1
ATOM 628 C C . ARG B 2 40 ? 50.022 11.120 15.120 1.00 61.96 309 ARG B C 1
ATOM 629 O O . ARG B 2 40 ? 50.314 11.120 13.917 1.00 62.35 309 ARG B O 1
ATOM 637 N N . VAL B 2 41 ? 48.854 10.696 15.593 1.00 59.39 310 VAL B N 1
ATOM 638 C CA . VAL B 2 41 ? 47.736 10.361 14.722 1.00 56.43 310 VAL B CA 1
ATOM 639 C C . VAL B 2 41 ? 46.901 11.606 14.513 1.00 57.64 310 VAL B C 1
ATOM 640 O O . VAL B 2 41 ? 46.510 12.244 15.493 1.00 59.51 310 VAL B O 1
ATOM 644 N N . PRO B 2 42 ? 46.682 11.990 13.227 1.00 57.69 311 PRO B N 1
ATOM 645 C CA . PRO B 2 42 ? 46.036 13.250 12.950 1.00 58.40 311 PRO B CA 1
ATOM 646 C C . PRO B 2 42 ? 44.663 13.216 13.561 1.00 58.44 311 PRO B C 1
ATOM 647 O O . PRO B 2 42 ? 43.990 12.215 13.490 1.00 57.03 311 PRO B O 1
ATOM 651 N N . THR B 2 43 ? 44.236 14.324 14.123 1.00 61.70 312 THR B N 1
ATOM 652 C CA . THR B 2 43 ? 43.000 14.387 14.880 1.00 63.37 312 THR B CA 1
ATOM 653 C C . THR B 2 43 ? 42.186 15.610 14.387 1.00 66.99 312 THR B C 1
ATOM 654 O O . THR B 2 43 ? 42.681 16.750 14.373 1.00 69.74 312 THR B O 1
ATOM 658 N N . LEU B 2 44 ? 40.973 15.380 13.913 1.00 67.36 313 LEU B N 1
ATOM 659 C CA . LEU B 2 44 ? 40.187 16.483 13.387 1.00 70.41 313 LEU B CA 1
ATOM 660 C C . LEU B 2 44 ? 38.935 16.624 14.222 1.00 71.53 313 LEU B C 1
ATOM 661 O O . LEU B 2 44 ? 38.253 15.612 14.487 1.00 69.91 313 LEU B O 1
ATOM 666 N N . GLU B 2 45 ? 38.661 17.862 14.655 1.00 74.44 314 GLU B N 1
ATOM 667 C CA . GLU B 2 45 ? 37.395 18.190 15.300 1.00 76.98 314 GLU B CA 1
ATOM 668 C C . GLU B 2 45 ? 36.361 18.390 14.217 1.00 77.13 314 GLU B C 1
ATOM 669 O O . GLU B 2 45 ? 36.460 19.284 13.358 1.00 79.21 314 GLU B O 1
ATOM 675 N N . ALA B 2 46 ? 35.382 17.512 14.232 1.00 75.23 315 ALA B N 1
ATOM 676 C CA . ALA B 2 46 ? 34.280 17.616 13.303 1.00 75.06 315 ALA B CA 1
ATOM 677 C C . ALA B 2 46 ? 33.115 17.048 14.102 1.00 75.26 315 ALA B C 1
ATOM 678 O O . ALA B 2 46 ? 32.821 15.843 14.062 1.00 72.61 315 ALA B O 1
ATOM 680 N N . PRO B 2 47 ? 32.482 17.924 14.903 1.00 78.59 316 PRO B N 1
ATOM 681 C CA . PRO B 2 47 ? 31.602 17.352 15.915 1.00 79.31 316 PRO B CA 1
ATOM 682 C C . PRO B 2 47 ? 30.418 16.583 15.294 1.00 79.22 316 PRO B C 1
ATOM 683 O O . PRO B 2 47 ? 30.132 15.477 15.76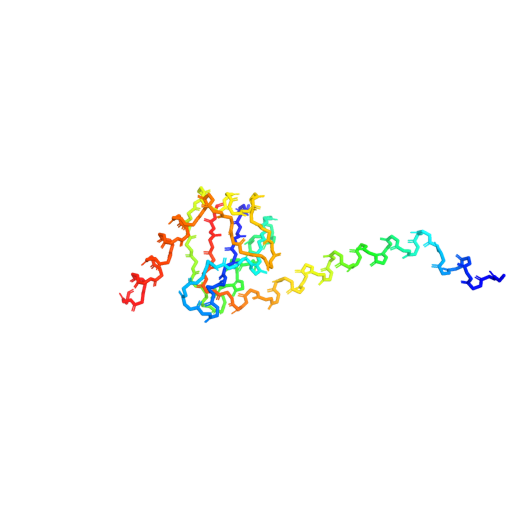2 1.00 78.10 316 PRO B O 1
ATOM 687 N N . PRO B 2 48 ? 29.780 17.111 14.216 1.00 80.24 317 PRO B N 1
ATOM 688 C CA . PRO B 2 48 ? 28.689 16.301 13.654 1.00 80.89 317 PRO B CA 1
ATOM 689 C C . PRO B 2 48 ? 29.082 14.906 13.174 1.00 76.95 317 PRO B C 1
ATOM 690 O O . PRO B 2 48 ? 28.352 13.953 13.429 1.00 77.74 317 PRO B O 1
ATOM 694 N N . LEU B 2 49 ? 30.220 14.755 12.514 1.00 73.81 318 LEU B N 1
ATOM 695 C CA . LEU B 2 49 ? 30.615 13.411 12.052 1.00 70.39 318 LEU B CA 1
ATOM 696 C C . LEU B 2 49 ? 31.074 12.459 13.174 1.00 69.18 318 LEU B C 1
ATOM 697 O O . LEU B 2 49 ? 30.860 11.225 13.108 1.00 68.36 318 LEU B O 1
ATOM 702 N N . ALA B 2 50 ? 31.703 13.028 14.194 1.00 69.25 319 ALA B N 1
ATOM 703 C CA . ALA B 2 50 ? 32.137 12.236 15.356 1.00 68.97 319 ALA B CA 1
ATOM 704 C C . ALA B 2 50 ? 30.951 11.646 16.114 1.00 71.10 319 ALA B C 1
ATOM 705 O O . ALA B 2 50 ? 30.979 10.486 16.527 1.00 70.71 319 ALA B O 1
ATOM 707 N N . ARG B 2 51 ? 29.897 12.429 16.294 1.00 74.96 320 ARG B N 1
ATOM 708 C CA . ARG B 2 51 ? 28.730 11.911 16.999 1.00 78.31 320 ARG B CA 1
ATOM 709 C C . ARG B 2 51 ? 28.086 10.820 16.140 1.00 77.26 320 ARG B C 1
ATOM 710 O O . ARG B 2 51 ? 27.659 9.780 16.655 1.00 78.28 320 ARG B O 1
ATOM 718 N N . ALA B 2 52 ? 28.048 11.067 14.827 1.00 75.07 321 ALA B N 1
ATOM 719 C CA . ALA B 2 52 ? 27.457 10.144 13.850 1.00 74.47 321 ALA B CA 1
ATOM 720 C C . ALA B 2 52 ? 28.180 8.788 13.752 1.00 72.15 321 ALA B C 1
ATOM 721 O O . ALA B 2 52 ? 27.520 7.726 13.874 1.00 73.19 321 ALA B O 1
ATOM 723 N N . LEU B 2 53 ? 29.509 8.838 13.519 1.00 68.49 322 LEU B N 1
ATOM 724 C CA . LEU B 2 53 ? 30.359 7.676 13.509 1.00 65.98 322 LEU B CA 1
ATOM 725 C C . LEU B 2 53 ? 30.194 6.940 14.829 1.00 67.89 322 LEU B C 1
ATOM 726 O O . LEU B 2 53 ? 30.107 5.696 14.871 1.00 68.86 322 LEU B O 1
ATOM 731 N N . TYR B 2 54 ? 30.137 7.696 15.919 1.00 69.13 323 TYR B N 1
ATOM 732 C CA . TYR B 2 54 ? 30.106 7.081 17.220 1.00 70.02 323 TYR B CA 1
ATOM 733 C C . TYR B 2 54 ? 28.798 6.368 17.387 1.00 73.71 323 TYR B C 1
ATOM 734 O O . TYR B 2 54 ? 28.763 5.281 17.951 1.00 74.37 323 TYR B O 1
ATOM 743 N N . ARG B 2 55 ? 27.718 6.991 16.909 1.00 76.67 324 ARG B N 1
ATOM 744 C CA . ARG B 2 55 ? 26.381 6.405 16.978 1.00 80.89 324 ARG B CA 1
ATOM 745 C C . ARG B 2 55 ? 26.309 5.116 16.120 1.00 79.85 324 ARG B C 1
ATOM 746 O O . ARG B 2 55 ? 25.841 4.075 16.594 1.00 81.77 324 ARG B O 1
ATOM 754 N N . HIS B 2 56 ? 26.787 5.198 14.870 1.00 77.18 325 HIS B N 1
ATOM 755 C CA . HIS B 2 56 ? 26.427 4.226 13.817 1.00 77.41 325 HIS B CA 1
ATOM 756 C C . HIS B 2 56 ? 27.500 3.245 13.299 1.00 74.50 325 HIS B C 1
ATOM 757 O O . HIS B 2 56 ? 27.148 2.190 12.750 1.00 75.41 325 HIS B O 1
ATOM 764 N N . ALA B 2 57 ? 28.784 3.564 13.473 1.00 70.00 326 ALA B N 1
ATOM 765 C CA . ALA B 2 57 ? 29.817 2.710 12.943 1.00 67.90 326 ALA B CA 1
ATOM 766 C C . ALA B 2 57 ? 30.238 1.670 13.951 1.00 68.19 326 ALA B C 1
ATOM 767 O O . ALA B 2 57 ? 30.468 1.973 15.109 1.00 68.32 326 ALA B O 1
ATOM 769 N N . GLU B 2 58 ? 30.348 0.437 13.490 1.00 68.80 327 GLU B N 1
ATOM 770 C CA . GLU B 2 58 ? 30.655 -0.692 14.363 1.00 69.78 327 GLU B CA 1
ATOM 771 C C . GLU B 2 58 ? 32.172 -0.830 14.325 1.00 66.68 327 GLU B C 1
ATOM 772 O O . GLU B 2 58 ? 32.749 -0.837 13.234 1.00 65.57 327 GLU B O 1
ATOM 778 N N . ILE B 2 59 ? 32.790 -0.947 15.498 1.00 64.52 328 ILE B N 1
ATOM 779 C CA . ILE B 2 59 ? 34.179 -1.328 15.624 1.00 62.42 328 ILE B CA 1
ATOM 780 C C . ILE B 2 59 ? 34.528 -2.627 14.904 1.00 63.03 328 ILE B C 1
ATOM 781 O O . ILE B 2 59 ? 33.829 -3.644 15.060 1.00 66.06 328 ILE B O 1
ATOM 786 N N . GLY B 2 60 ? 35.621 -2.578 14.138 1.00 60.39 329 GLY B N 1
ATOM 787 C CA . GLY B 2 60 ? 36.140 -3.710 13.365 1.00 60.67 329 GLY B CA 1
ATOM 788 C C . GLY B 2 60 ? 35.529 -3.798 11.978 1.00 61.97 329 GLY B C 1
ATOM 789 O O . GLY B 2 60 ? 35.959 -4.616 11.162 1.00 62.98 329 GLY B O 1
ATOM 790 N N . GLN B 2 61 ? 34.532 -2.951 11.708 1.00 61.78 330 GLN B N 1
ATOM 791 C CA . GLN B 2 61 ? 33.825 -2.949 10.430 1.00 63.78 330 GLN B CA 1
ATOM 792 C C . GLN B 2 61 ? 34.086 -1.683 9.635 1.00 61.42 330 GLN B C 1
ATOM 793 O O . GLN B 2 61 ? 34.589 -0.692 10.188 1.00 60.16 330 GLN B O 1
ATOM 799 N N . GLN B 2 62 ? 33.706 -1.742 8.357 1.00 61.31 331 GLN B N 1
ATOM 800 C CA . GLN B 2 62 ? 33.706 -0.630 7.457 1.00 60.32 331 GLN B CA 1
ATOM 801 C C . GLN B 2 62 ? 32.663 0.334 7.903 1.00 60.30 331 GLN B C 1
ATOM 802 O O . GLN B 2 62 ? 31.580 -0.079 8.327 1.00 62.27 331 GLN B O 1
ATOM 808 N N . ILE B 2 63 ? 32.991 1.619 7.809 1.00 58.42 332 ILE B N 1
ATOM 809 C CA . ILE B 2 63 ? 32.058 2.665 8.157 1.00 59.77 332 ILE B CA 1
ATOM 810 C C . ILE B 2 63 ? 30.839 2.465 7.304 1.00 62.90 332 ILE B C 1
ATOM 811 O O . ILE B 2 63 ? 30.947 1.894 6.199 1.00 65.47 332 ILE B O 1
ATOM 816 N N . PRO B 2 64 ? 29.687 2.929 7.783 1.00 63.99 333 PRO B N 1
ATOM 817 C CA . PRO B 2 64 ? 28.466 2.858 6.964 1.00 67.51 333 PRO B CA 1
ATOM 818 C C . PRO B 2 64 ? 28.409 3.830 5.768 1.00 68.16 333 PRO B C 1
ATOM 819 O O . PRO B 2 64 ? 29.095 4.852 5.783 1.00 66.45 333 PRO B O 1
ATOM 823 N N . GLY B 2 65 ? 27.535 3.523 4.789 1.00 71.66 334 GLY B N 1
ATOM 824 C CA . GLY B 2 65 ? 27.449 4.210 3.504 1.00 72.87 334 GLY B CA 1
ATOM 825 C C . GLY B 2 65 ? 26.901 5.610 3.639 1.00 74.96 334 GLY B C 1
ATOM 826 O O . GLY B 2 65 ? 27.238 6.495 2.847 1.00 75.17 334 GLY B O 1
ATOM 827 N N . GLN B 2 66 ? 26.048 5.834 4.634 1.00 77.00 335 GLN B N 1
ATOM 828 C CA . GLN B 2 66 ? 25.578 7.193 4.890 1.00 78.79 335 GLN B CA 1
ATOM 829 C C . GLN B 2 66 ? 26.774 8.143 5.130 1.00 74.61 335 GLN B C 1
ATOM 830 O O . GLN B 2 66 ? 26.710 9.306 4.729 1.00 75.38 335 GLN B O 1
ATOM 836 N N . LEU B 2 67 ? 27.882 7.619 5.684 1.00 70.20 336 LEU B N 1
ATOM 837 C CA . LEU B 2 67 ? 29.047 8.432 6.147 1.00 66.23 336 LEU B CA 1
ATOM 838 C C . LEU B 2 67 ? 30.327 8.447 5.246 1.00 64.21 336 LEU B C 1
ATOM 839 O O . LEU B 2 67 ? 31.352 9.055 5.608 1.00 61.46 336 LEU B O 1
ATOM 844 N N . TYR B 2 68 ? 30.259 7.794 4.083 1.00 63.62 337 TYR B N 1
ATOM 845 C CA . TYR B 2 68 ? 31.381 7.750 3.170 1.00 61.88 337 TYR B CA 1
ATOM 846 C C . TYR B 2 68 ? 31.785 9.145 2.727 1.00 62.95 337 TYR B C 1
ATOM 847 O O . TYR B 2 68 ? 32.919 9.566 2.899 1.00 63.24 337 TYR B O 1
ATOM 856 N N . ALA B 2 69 ? 30.882 9.862 2.097 1.00 65.54 338 ALA B N 1
ATOM 857 C CA . ALA B 2 69 ? 31.220 11.192 1.628 1.00 66.25 338 ALA B CA 1
ATOM 858 C C . ALA B 2 69 ? 31.960 11.999 2.699 1.00 63.84 338 ALA B C 1
ATOM 859 O O . ALA B 2 69 ? 33.013 12.551 2.440 1.00 63.86 338 ALA B O 1
ATOM 861 N N . ALA B 2 70 ? 31.430 11.994 3.916 1.00 63.67 339 ALA B N 1
ATOM 862 C CA . ALA B 2 70 ? 31.940 12.805 5.015 1.00 62.37 339 ALA B CA 1
ATOM 863 C C . ALA B 2 70 ? 33.283 12.342 5.472 1.00 59.80 339 ALA B C 1
ATOM 864 O O . ALA B 2 70 ? 34.142 13.171 5.777 1.00 60.11 339 ALA B O 1
ATOM 866 N N . VAL B 2 71 ? 33.471 11.024 5.543 1.00 57.47 340 VAL B N 1
ATOM 867 C CA . VAL B 2 71 ? 34.776 10.471 5.886 1.00 54.59 340 VAL B CA 1
ATOM 868 C C . VAL B 2 71 ? 35.760 10.672 4.724 1.00 55.88 340 VAL B C 1
ATOM 869 O O . VAL B 2 71 ? 36.960 10.855 4.980 1.00 55.00 340 VAL B O 1
ATOM 873 N N . ALA B 2 72 ? 35.279 10.709 3.468 1.00 57.03 341 ALA B N 1
ATOM 874 C CA . ALA B 2 72 ? 36.175 11.091 2.357 1.00 58.36 341 ALA B CA 1
ATOM 875 C C . ALA B 2 72 ? 36.600 12.553 2.458 1.00 60.30 341 ALA B C 1
ATOM 876 O O . ALA B 2 72 ? 37.758 12.871 2.226 1.00 59.77 341 ALA B O 1
ATOM 878 N N . GLU B 2 73 ? 35.684 13.450 2.818 1.00 62.86 342 GLU B N 1
ATOM 879 C CA . GLU B 2 73 ? 36.114 14.816 3.181 1.00 65.58 342 GLU B CA 1
ATOM 880 C C . GLU B 2 73 ? 37.201 14.851 4.326 1.00 63.10 342 GLU B C 1
ATOM 881 O O . GLU B 2 73 ? 38.083 15.691 4.314 1.00 63.54 342 GLU B O 1
ATOM 887 N N . VAL B 2 74 ? 37.176 13.926 5.286 1.00 61.38 343 VAL B N 1
ATOM 888 C CA . VAL B 2 74 ? 38.219 13.919 6.341 1.00 59.52 343 VAL B CA 1
ATOM 889 C C . VAL B 2 74 ? 39.540 13.522 5.726 1.00 59.09 343 VAL B C 1
ATOM 890 O O . VAL B 2 74 ? 40.590 14.082 6.065 1.00 59.42 343 VAL B O 1
ATOM 894 N N . LEU B 2 75 ? 39.474 12.594 4.775 1.00 58.96 344 LEU B N 1
ATOM 895 C CA . LEU B 2 75 ? 40.669 12.171 4.003 1.00 58.85 344 LEU B CA 1
ATOM 896 C C . LEU B 2 75 ? 41.287 13.274 3.155 1.00 59.79 344 LEU B C 1
ATOM 897 O O . LEU B 2 75 ? 42.517 13.446 3.118 1.00 61.27 344 LEU B O 1
ATOM 902 N N . ALA B 2 76 ? 40.476 14.068 2.490 1.00 61.42 345 ALA B N 1
ATOM 903 C CA . ALA B 2 76 ? 41.037 15.220 1.777 1.00 63.37 345 ALA B CA 1
ATOM 904 C C . ALA B 2 76 ? 41.780 16.121 2.778 1.00 64.44 345 ALA B C 1
ATOM 905 O O . ALA B 2 76 ? 42.817 16.691 2.447 1.00 65.97 345 ALA B O 1
ATOM 907 N N . TRP B 2 77 ? 41.243 16.216 4.006 1.00 63.20 346 TRP B N 1
ATOM 908 C CA . TRP B 2 77 ? 41.832 17.018 5.089 1.00 64.22 346 TRP B CA 1
ATOM 909 C C . TRP B 2 77 ? 43.179 16.479 5.533 1.00 62.47 346 TRP B C 1
ATOM 910 O O . TRP B 2 77 ? 44.094 17.243 5.789 1.00 63.57 346 TRP B O 1
ATOM 921 N N . VAL B 2 78 ? 43.260 15.164 5.659 1.00 60.32 347 VAL B N 1
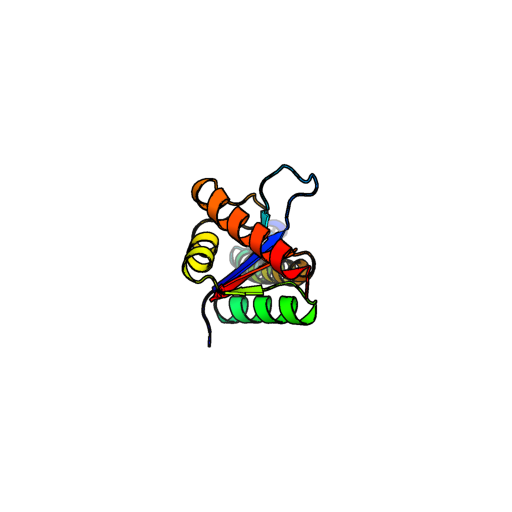ATOM 922 C CA . VAL B 2 78 ? 44.503 14.502 5.924 1.00 60.33 347 VAL B CA 1
ATOM 923 C C . VAL B 2 78 ? 45.486 14.780 4.795 1.00 63.59 347 VAL B C 1
ATOM 924 O O . VAL B 2 78 ? 46.674 14.916 5.071 1.00 66.24 347 VAL B O 1
ATOM 928 N N . TRP B 2 79 ? 45.020 14.905 3.538 1.00 65.29 348 TRP B N 1
ATOM 929 C CA . TRP B 2 79 ? 45.929 15.336 2.448 1.00 68.21 348 TRP B CA 1
ATOM 930 C C . TRP B 2 79 ? 46.349 16.803 2.545 1.00 72.15 348 TRP B C 1
ATOM 931 O O . TRP B 2 79 ? 47.500 17.129 2.269 1.00 74.46 348 TRP B O 1
ATOM 942 N N . GLN B 2 80 ? 45.470 17.683 2.976 1.00 74.08 349 GLN B N 1
ATOM 943 C CA . GLN B 2 80 ? 45.853 19.067 3.166 1.00 78.63 349 GLN B CA 1
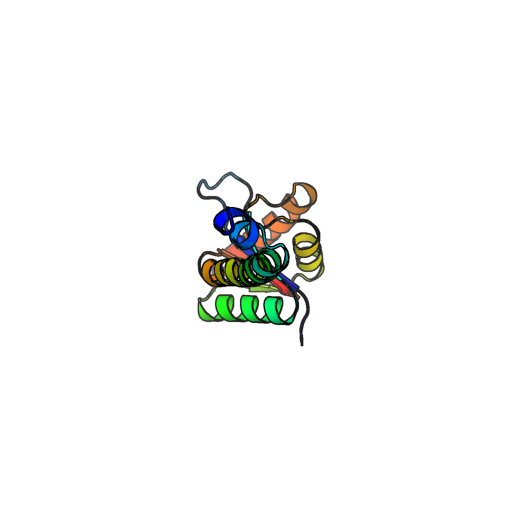ATOM 944 C C . GLN B 2 80 ? 46.928 19.108 4.219 1.00 79.48 349 GLN B C 1
ATOM 945 O O . GLN B 2 80 ? 47.823 19.903 4.163 1.00 81.64 349 GLN B O 1
ATOM 951 N N . LEU B 2 81 ? 46.815 18.258 5.213 1.00 78.48 350 LEU B N 1
ATOM 952 C CA . LEU B 2 81 ? 47.759 18.275 6.311 1.00 81.09 350 LEU B CA 1
ATOM 953 C C . LEU B 2 81 ? 49.176 17.904 5.871 1.00 84.82 350 LEU B C 1
ATOM 954 O O . LEU B 2 81 ? 50.127 18.546 6.309 1.00 87.28 350 LEU B O 1
ATOM 959 N N . LYS B 2 82 ? 49.324 17.042 4.887 1.00 87.38 351 LYS B N 1
ATOM 960 C CA . LYS B 2 82 ? 50.646 16.557 4.543 1.00 92.71 351 LYS B CA 1
ATOM 961 C C . LYS B 2 82 ? 51.503 17.572 3.839 1.00 98.74 351 LYS B C 1
ATOM 962 O O . LYS B 2 82 ? 52.494 17.223 3.280 1.00 101.51 351 LYS B O 1
ATOM 968 N N . ARG B 2 83 ? 51.083 18.814 3.876 1.00 102.67 352 ARG B N 1
ATOM 969 C CA . ARG B 2 83 ? 51.852 19.922 3.296 1.00 108.80 352 ARG B CA 1
ATOM 970 C C . ARG B 2 83 ? 51.985 21.057 4.345 1.00 111.54 352 ARG B C 1
ATOM 971 O O . ARG B 2 83 ? 51.282 22.071 4.250 1.00 113.11 352 ARG B O 1
ATOM 979 N N . TRP B 2 84 ? 52.880 20.892 5.329 1.00 112.81 353 TRP B N 1
ATOM 980 C CA . TRP B 2 84 ? 53.023 21.858 6.440 1.00 115.30 353 TRP B CA 1
ATOM 981 C C . TRP B 2 84 ? 51.636 22.298 6.960 1.00 113.18 353 TRP B C 1
ATOM 982 O O . TRP B 2 84 ? 51.390 22.404 8.167 1.00 112.12 353 TRP B O 1
#

Organism: Salmonella typhimurium (strain LT2 / SGSC1412 / ATCC 700720) (NCBI:txid99287)

CATH classification: 6.10.250.2080

Solvent-accessible surface area: 8731 Å² total; per-residue (Å²): 136,131,137,140,124,73,105,39,41,97,133,77,108,19,127,84,156,112,115,119,199,63,48,67,72,145,171,18,15,103,52,0,56,99,8,61,0,0,0,4,55,148,40,120,60,0,0,0,0,46,46,29,168,74,189,163,42,18,12,56,0,10,0,43,6,30,25,142,49,0,60,97,0,54,94,15,0,68,110,69,197,11,38,49,40,104,23,49,86,16,0,120,16,0,70,176,82,0,120,75,45,93,92,5,32,54,128,19,106,83,37,0,58,138,5,46,37,59,14,160,118,85,166,194,296

Nearest PDB structures (foldseek):
  3b0z-assembly1_B  TM=1.012E+00  e=4.372E-15  Salmonella enterica subsp. enterica serovar Typhimurium
  5cul-assembly1_B  TM=9.248E-01  e=4.143E-07  Pseudomonas aeruginosa PAO1
  3b1s-assembly3_F  TM=9.322E-01  e=7.858E-07  Aquifex aeolicus
  3bzy-assembly1_B  TM=9.022E-01  e=8.953E-05  Escherichia coli
  3bzx-assembly1_B  TM=9.033E-01  e=1.157E-04  Escherichia coli

Secondary structure (DSSP, 8-state):
-HHHHHHH-HHHHHHHHHHHHHHHHHHHHHTGGG-SEEEE-/----EEEEE--SSTTS--EEEEEE-SHHHHHHHHHHHHTT--EEE-HHHHHHHHHHPPTTSBPPGGGHHHHHHHHHHHHHHT--

B-factor: mean 76.15, std 20.32, range [8.14, 135.33]

InterPro domains:
  IPR006135 Type III secretion system substrate exporter [PF01312] (7-347)
  IPR006135 Type III secretion system substrate exporter [PR00950] (10-32)
  IPR006135 Type III secretion system substrate exporter [PR00950] (208-226)
  IPR006135 Type III secretion system substrate exporter [PR00950] (228-245)
  IPR006135 Type III secretion system substrate exporter [PR00950] (272-287)
  IPR006135 Type III secretion system substrate exporter [PR00950] (302-323)
  IPR006135 Type III secretion system substrate exporter [PTHR30531] (1-354)
  IPR006136 Flagellar biosynthetic protein FlhB [TIGR00328] (7-354)
  IPR029025 Type III secretion system substrate exporter, C-terminal [G3DSA:3.40.1690.10] (270-353)
  IPR029025 Type III secretion system substrate exporter, C-terminal [SSF160544] (244-351)

Foldseek 3Di:
DVVVVVVPDVVVVVVVVVVVVVVVVVVVVVCVVVDPDDDDD/DAFWAWDWDQDPPNPDAIATQDIDDDVRRVVVVVVCVVVVNDDDDDPVVRVVCNVAGDHPDGGDPVCRVVVVVVVVVVVVVVPD

Radius of gyration: 17.8 Å; Cα contacts (8 Å, |Δi|>4): 194; chains: 2; bounding box: 27×56×44 Å